Protein AF-A0A8C8AHQ3-F1 (afdb_monomer_lite)

Organism: NCBI:txid257818

pLDDT: mean 83.49, std 10.76, range [45.62, 94.44]

Sequence (78 aa):
MSPLLLHSDDISGVHLKRDFFLANASRARSEQFINLREVSTRLRLPPGEYIVVPSTFEPNREGDFVLRVFSEKKAGTE

Structure (mmCIF, N/CA/C/O backbone):
data_AF-A0A8C8AHQ3-F1
#
_entry.id   AF-A0A8C8AHQ3-F1
#
loop_
_atom_site.group_PDB
_atom_site.id
_atom_site.type_symbol
_atom_site.label_atom_id
_atom_site.label_alt_id
_atom_site.label_comp_id
_atom_site.label_asym_id
_atom_site.label_entity_id
_atom_site.label_seq_id
_atom_site.pdbx_PDB_ins_code
_atom_site.Cartn_x
_atom_site.Cartn_y
_atom_site.Cartn_z
_atom_site.occupancy
_atom_site.B_iso_or_equiv
_atom_site.auth_seq_id
_atom_site.auth_comp_id
_atom_site.auth_asym_id
_atom_site.auth_atom_id
_atom_site.pdbx_PDB_model_num
ATOM 1 N N . MET A 1 1 ? 9.195 -4.155 -1.733 1.00 64.62 1 MET A N 1
ATOM 2 C CA . MET A 1 1 ? 7.840 -3.596 -1.967 1.00 64.62 1 MET A CA 1
ATOM 3 C C . MET A 1 1 ? 7.682 -2.350 -1.099 1.00 64.62 1 MET A C 1
ATOM 5 O O . MET A 1 1 ? 8.126 -2.403 0.039 1.00 64.62 1 MET A O 1
ATOM 9 N N . SER A 1 2 ? 7.108 -1.249 -1.593 1.00 69.62 2 SER A N 1
ATOM 10 C CA . SER A 1 2 ? 6.806 -0.056 -0.774 1.00 69.62 2 SER A CA 1
ATOM 11 C C . SER A 1 2 ? 5.313 0.263 -0.878 1.00 69.62 2 SER A C 1
ATOM 13 O O . SER A 1 2 ? 4.846 0.576 -1.976 1.00 69.62 2 SER A O 1
ATOM 15 N N . PRO A 1 3 ? 4.535 0.141 0.209 1.00 72.81 3 PRO A N 1
ATOM 16 C CA . PRO A 1 3 ? 3.133 0.522 0.183 1.00 72.81 3 PRO A CA 1
ATOM 17 C C . PRO A 1 3 ? 2.974 2.050 0.212 1.00 72.81 3 PRO A C 1
ATOM 19 O O . PRO A 1 3 ? 3.621 2.746 1.001 1.00 72.81 3 PRO A O 1
ATOM 22 N N . LEU A 1 4 ? 2.071 2.562 -0.626 1.00 80.56 4 LEU A N 1
ATOM 23 C CA . LEU A 1 4 ? 1.573 3.939 -0.561 1.00 80.56 4 LEU A CA 1
ATOM 24 C C . LEU A 1 4 ? 0.225 3.962 0.145 1.00 80.56 4 LEU A C 1
ATOM 26 O O . LEU A 1 4 ? -0.626 3.128 -0.153 1.00 80.56 4 LEU A O 1
ATOM 30 N N . LEU A 1 5 ? 0.023 4.928 1.040 1.00 78.88 5 LEU A N 1
ATOM 31 C CA . LEU A 1 5 ? -1.238 5.112 1.744 1.00 78.88 5 LEU A CA 1
ATOM 32 C C . LEU A 1 5 ? -1.862 6.461 1.381 1.00 78.88 5 LEU A C 1
ATOM 34 O O . LEU A 1 5 ? -1.245 7.514 1.567 1.00 78.88 5 LEU A O 1
ATOM 38 N N . LEU A 1 6 ? -3.079 6.426 0.846 1.00 80.19 6 LEU A N 1
ATOM 39 C CA . LEU A 1 6 ? -3.830 7.590 0.367 1.00 80.19 6 LEU A CA 1
ATOM 40 C C . LEU A 1 6 ? -5.101 7.737 1.193 1.00 80.19 6 LEU A C 1
ATOM 42 O O . LEU A 1 6 ? -5.733 6.737 1.504 1.00 80.19 6 LEU A O 1
ATOM 46 N N . HIS A 1 7 ? -5.459 8.963 1.563 1.00 82.75 7 HIS A N 1
ATOM 47 C CA . HIS A 1 7 ? -6.771 9.229 2.154 1.00 82.75 7 HIS A CA 1
ATOM 48 C C . HIS A 1 7 ? -7.813 9.303 1.043 1.00 82.75 7 HIS A C 1
ATOM 50 O O . HIS A 1 7 ? -7.495 9.824 -0.028 1.00 82.75 7 HIS A O 1
ATOM 56 N N . SER A 1 8 ? -9.018 8.806 1.295 1.00 73.69 8 SER A N 1
ATOM 57 C CA . SER A 1 8 ? -10.144 8.969 0.380 1.00 73.69 8 SER A CA 1
ATOM 58 C C . SER A 1 8 ? -11.409 9.268 1.160 1.00 73.69 8 SER A C 1
ATOM 60 O O . SER A 1 8 ? -11.619 8.680 2.217 1.00 73.69 8 SER A O 1
ATOM 62 N N . ASP A 1 9 ? -12.241 10.140 0.601 1.00 69.12 9 ASP A N 1
ATOM 63 C CA . ASP A 1 9 ? -13.583 10.439 1.108 1.00 69.12 9 ASP A CA 1
ATOM 64 C C . ASP A 1 9 ? -14.670 9.613 0.384 1.00 69.12 9 ASP A C 1
ATOM 66 O O . ASP A 1 9 ? -15.836 9.649 0.766 1.00 69.12 9 ASP A O 1
ATOM 70 N N . ASP A 1 10 ? -14.293 8.860 -0.658 1.00 65.62 10 ASP A N 1
ATOM 71 C CA . ASP A 1 10 ? -15.154 7.920 -1.384 1.00 65.62 10 ASP A CA 1
ATOM 72 C C . ASP A 1 10 ? -14.323 6.705 -1.826 1.00 65.62 10 ASP A C 1
ATOM 74 O O . ASP A 1 10 ? -13.411 6.810 -2.653 1.00 65.62 10 ASP A O 1
ATOM 78 N N . ILE A 1 11 ? -14.578 5.544 -1.226 1.00 62.53 11 ILE A N 1
ATOM 79 C CA . ILE A 1 11 ? -13.975 4.252 -1.608 1.00 62.53 11 ILE A CA 1
ATOM 80 C C . ILE A 1 11 ? -15.044 3.212 -1.931 1.00 62.53 11 ILE A C 1
ATOM 82 O O . ILE A 1 11 ? -14.833 2.020 -1.712 1.00 62.53 11 ILE A O 1
ATOM 86 N N . SER A 1 12 ? -16.189 3.634 -2.471 1.00 58.69 12 SER A N 1
ATOM 87 C CA . SER A 1 12 ? -17.301 2.743 -2.823 1.00 58.69 12 SER A CA 1
ATOM 88 C C . SER A 1 12 ? -16.926 1.672 -3.868 1.00 58.69 12 SER A C 1
ATOM 90 O O . SER A 1 12 ? -17.245 1.783 -5.040 1.00 58.69 12 SER A O 1
ATOM 92 N N . GLY A 1 13 ? -16.233 0.598 -3.474 1.00 56.94 13 GLY A N 1
ATOM 93 C CA . GLY A 1 13 ? -15.988 -0.610 -4.279 1.00 56.94 13 GLY A CA 1
ATOM 94 C C . GLY A 1 13 ? -15.295 -0.406 -5.636 1.00 56.94 13 GLY A C 1
ATOM 95 O O . GLY A 1 13 ? -15.310 -1.314 -6.468 1.00 56.94 13 GLY A O 1
ATOM 96 N N . VAL A 1 14 ? -14.708 0.765 -5.895 1.00 73.00 14 VAL A N 1
ATOM 97 C CA . VAL A 1 14 ? -14.246 1.172 -7.227 1.00 73.00 14 VAL A CA 1
ATOM 98 C C . VAL A 1 14 ? -12.729 1.042 -7.356 1.00 73.00 14 VAL A C 1
ATOM 100 O O . VAL A 1 14 ? -11.953 1.492 -6.516 1.00 73.00 14 VAL A O 1
ATOM 103 N N . HIS A 1 15 ? -12.290 0.471 -8.479 1.00 83.75 15 HIS A N 1
ATOM 104 C CA . HIS A 1 15 ? -10.902 0.546 -8.920 1.00 83.75 15 HIS A CA 1
ATOM 105 C C . HIS A 1 15 ? -10.569 1.975 -9.371 1.00 83.75 15 HIS A C 1
ATOM 107 O O . HIS A 1 15 ? -11.016 2.430 -10.431 1.00 83.75 15 HIS A O 1
ATOM 113 N N . LEU A 1 16 ? -9.769 2.670 -8.565 1.00 88.00 16 LEU A N 1
ATOM 114 C CA . LEU A 1 16 ? -9.380 4.058 -8.802 1.00 88.00 16 LEU A CA 1
ATOM 115 C C . LEU A 1 16 ? -8.503 4.185 -10.048 1.00 88.00 16 LEU A C 1
ATOM 117 O O . LEU A 1 16 ? -7.577 3.405 -10.273 1.00 88.00 16 LEU A O 1
ATOM 121 N N . LYS A 1 17 ? -8.805 5.185 -10.877 1.00 90.56 17 LYS A N 1
ATOM 122 C CA . LYS A 1 17 ? -8.083 5.450 -12.126 1.00 90.56 17 LYS A CA 1
ATOM 123 C C . LYS A 1 17 ? -6.856 6.324 -11.881 1.00 90.56 17 LYS A C 1
ATOM 125 O O . LYS A 1 17 ? -6.708 6.943 -10.832 1.00 90.56 17 LYS A O 1
ATOM 130 N N . ARG A 1 18 ? -5.992 6.405 -12.897 1.00 91.31 18 ARG A N 1
ATOM 131 C CA . ARG A 1 18 ? -4.748 7.192 -12.898 1.00 91.31 18 ARG A CA 1
ATOM 132 C C . ARG A 1 18 ? -4.922 8.606 -12.334 1.00 91.31 18 ARG A C 1
ATOM 134 O O . ARG A 1 18 ? -4.099 9.028 -11.530 1.00 91.31 18 ARG A O 1
ATOM 141 N N . ASP A 1 19 ? -5.982 9.303 -12.730 1.00 91.69 19 ASP A N 1
ATOM 142 C CA . ASP A 1 19 ? -6.195 10.708 -12.363 1.00 91.69 19 ASP A CA 1
ATOM 143 C C . ASP A 1 19 ? -6.340 10.907 -10.851 1.00 91.69 19 ASP A C 1
ATOM 145 O O . ASP A 1 19 ? -5.859 11.905 -10.321 1.00 91.69 19 ASP A O 1
ATOM 149 N N . PHE A 1 20 ? -6.883 9.917 -10.131 1.00 90.50 20 PHE A N 1
ATOM 150 C CA . PHE A 1 20 ? -6.937 9.948 -8.669 1.00 90.50 20 PHE A CA 1
ATOM 151 C C . PHE A 1 20 ? -5.533 10.043 -8.059 1.00 90.50 20 PHE A C 1
ATOM 153 O O . PHE A 1 20 ? -5.293 10.875 -7.188 1.00 90.50 20 PHE A O 1
ATOM 160 N N . PHE A 1 21 ? -4.590 9.227 -8.537 1.00 90.44 21 PHE A N 1
ATOM 161 C CA . PHE A 1 21 ? -3.218 9.187 -8.021 1.00 90.44 21 PHE A CA 1
ATOM 162 C C . PHE A 1 21 ? -2.381 10.399 -8.443 1.00 90.44 21 PHE A C 1
ATOM 164 O O . PHE A 1 21 ? -1.411 10.732 -7.768 1.00 90.44 21 PHE A O 1
ATOM 171 N N . LEU A 1 22 ? -2.743 11.056 -9.550 1.00 90.50 22 LEU A N 1
ATOM 172 C CA . LEU A 1 22 ? -2.127 12.320 -9.960 1.00 90.50 22 LEU A CA 1
ATOM 173 C C . LEU A 1 22 ? -2.647 13.504 -9.134 1.00 90.50 22 LEU A C 1
ATOM 175 O O . LEU A 1 22 ? -1.889 14.435 -8.873 1.00 90.50 22 LEU A O 1
ATOM 179 N N . ALA A 1 23 ? -3.918 13.468 -8.727 1.00 91.06 23 ALA A N 1
ATOM 180 C CA . ALA A 1 23 ? -4.559 14.542 -7.971 1.00 91.06 23 ALA A CA 1
ATOM 181 C C . ALA A 1 23 ? -4.348 14.447 -6.448 1.00 91.06 23 ALA A C 1
ATOM 183 O O . ALA A 1 23 ? -4.391 15.467 -5.764 1.00 91.06 23 ALA A O 1
ATOM 184 N N . ASN A 1 24 ? -4.115 13.246 -5.904 1.00 89.25 24 ASN A N 1
ATOM 185 C CA . ASN A 1 24 ? -4.032 13.012 -4.461 1.00 89.25 24 ASN A CA 1
ATOM 186 C C . ASN A 1 24 ? -2.613 12.657 -4.010 1.00 89.25 24 ASN A C 1
ATOM 188 O O . ASN A 1 24 ? -2.024 11.666 -4.442 1.00 89.25 24 ASN A O 1
ATOM 192 N N . ALA A 1 25 ? -2.079 13.434 -3.066 1.00 88.44 25 ALA A N 1
ATOM 193 C CA . ALA A 1 25 ? -0.800 13.133 -2.434 1.00 88.44 25 ALA A CA 1
ATOM 194 C C . ALA A 1 25 ? -0.926 11.979 -1.424 1.00 88.44 25 ALA A C 1
ATOM 196 O O . ALA A 1 25 ? -1.880 11.907 -0.644 1.00 88.44 25 ALA A O 1
ATOM 197 N N . SER A 1 26 ? 0.083 11.102 -1.380 1.00 88.25 26 SER A N 1
ATOM 198 C CA . SER A 1 26 ? 0.176 10.056 -0.353 1.00 88.25 26 SER A CA 1
ATOM 199 C C . SER A 1 26 ? 0.255 10.671 1.045 1.00 88.25 26 SER A C 1
ATOM 201 O O . SER A 1 26 ? 1.104 11.527 1.290 1.00 88.25 26 SER A O 1
ATOM 203 N N . ARG A 1 27 ? -0.577 10.186 1.974 1.00 87.12 27 ARG A N 1
ATOM 204 C CA . ARG A 1 27 ? -0.535 10.557 3.400 1.00 87.12 27 ARG A CA 1
ATOM 205 C C . ARG A 1 27 ? 0.591 9.859 4.149 1.00 87.12 27 ARG A C 1
ATOM 207 O O . ARG A 1 27 ? 1.099 10.405 5.120 1.00 87.12 27 ARG A O 1
ATOM 214 N N . ALA A 1 28 ? 0.965 8.662 3.705 1.00 82.56 28 ALA A N 1
ATOM 215 C CA . ALA A 1 28 ? 2.124 7.941 4.204 1.00 82.56 28 ALA A CA 1
ATOM 216 C C . ALA A 1 28 ? 2.726 7.044 3.113 1.00 82.56 28 ALA A C 1
ATOM 218 O O . ALA A 1 28 ? 2.054 6.659 2.152 1.00 82.56 28 ALA A O 1
ATOM 219 N N . ARG A 1 29 ? 4.007 6.718 3.272 1.00 77.06 29 ARG A N 1
ATOM 220 C CA . ARG A 1 29 ? 4.788 5.822 2.409 1.00 77.06 29 ARG A CA 1
ATOM 221 C C . ARG A 1 29 ? 5.838 5.129 3.273 1.00 77.06 29 ARG A C 1
ATOM 223 O O . ARG A 1 29 ? 6.254 5.705 4.278 1.00 77.06 29 ARG A O 1
ATOM 230 N N . SER A 1 30 ? 6.289 3.935 2.892 1.00 74.81 30 SER A N 1
ATOM 231 C CA . SER A 1 30 ? 7.503 3.387 3.509 1.00 74.81 30 SER A CA 1
ATOM 232 C C . SER A 1 30 ? 8.723 4.252 3.165 1.00 74.81 30 SER A C 1
ATOM 234 O O . SER A 1 30 ? 8.826 4.791 2.065 1.00 74.81 30 SER A O 1
ATOM 236 N N . GLU A 1 31 ? 9.662 4.384 4.098 1.00 68.31 31 GLU A N 1
ATOM 237 C CA . GLU A 1 31 ? 10.797 5.310 3.958 1.00 68.31 31 GLU A CA 1
ATOM 238 C C . GLU A 1 31 ? 11.715 4.966 2.776 1.00 68.31 31 GLU A C 1
ATOM 240 O O . GLU A 1 31 ? 12.286 5.859 2.153 1.00 68.31 31 GLU A O 1
ATOM 245 N N . GLN A 1 32 ? 11.842 3.679 2.435 1.00 69.88 32 GLN A N 1
ATOM 246 C CA . GLN A 1 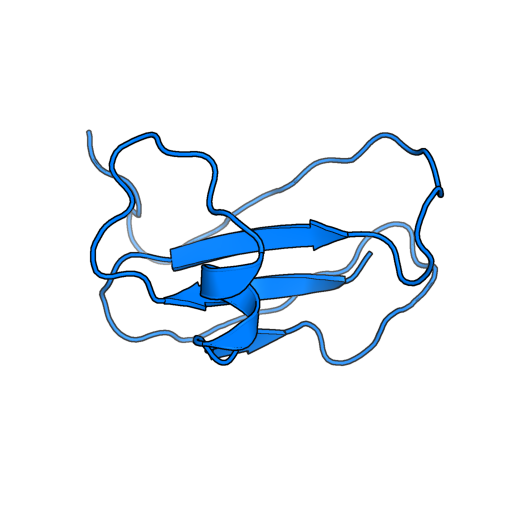32 ? 12.696 3.205 1.347 1.00 69.88 32 GLN A CA 1
ATOM 247 C C . GLN A 1 32 ? 12.057 2.032 0.588 1.00 69.88 32 GLN A C 1
ATOM 249 O O . GLN A 1 32 ? 11.356 1.194 1.167 1.00 69.88 32 GLN A O 1
ATOM 254 N N . PHE A 1 33 ? 12.334 1.952 -0.718 1.00 63.66 33 PHE A N 1
ATOM 255 C CA . PHE A 1 33 ? 12.153 0.728 -1.497 1.00 63.66 33 PHE A CA 1
ATOM 256 C C . PHE A 1 33 ? 13.374 -0.158 -1.271 1.00 63.66 33 PHE A C 1
ATOM 258 O O . PHE A 1 33 ? 14.417 0.030 -1.889 1.00 63.66 33 PHE A O 1
ATOM 265 N N . ILE A 1 34 ? 13.239 -1.124 -0.372 1.00 74.00 34 ILE A N 1
ATOM 266 C CA . ILE A 1 34 ? 14.288 -2.099 -0.082 1.00 74.00 34 ILE A CA 1
ATOM 267 C C . ILE A 1 34 ? 13.881 -3.471 -0.612 1.00 74.00 34 ILE A C 1
ATOM 269 O O . ILE A 1 34 ? 12.707 -3.855 -0.552 1.00 74.00 34 ILE A O 1
ATOM 273 N N . ASN A 1 35 ? 14.853 -4.214 -1.143 1.00 72.50 35 ASN A N 1
ATOM 274 C CA . ASN A 1 35 ? 14.662 -5.598 -1.573 1.00 72.50 35 ASN A CA 1
ATOM 275 C C . ASN A 1 35 ? 14.806 -6.556 -0.379 1.00 72.50 35 ASN A C 1
ATOM 277 O O . ASN A 1 35 ? 15.657 -7.443 -0.364 1.00 72.50 35 ASN A O 1
ATOM 281 N N . LEU A 1 36 ? 14.009 -6.314 0.662 1.00 80.62 36 LEU A N 1
ATOM 282 C CA . LEU A 1 36 ? 13.837 -7.244 1.771 1.00 80.62 36 LEU A CA 1
ATOM 283 C C . LEU A 1 36 ? 12.561 -8.055 1.565 1.00 80.62 36 LEU A C 1
ATOM 285 O O . LEU A 1 36 ? 11.612 -7.600 0.924 1.00 80.62 36 LEU A O 1
ATOM 289 N N . ARG A 1 37 ? 12.531 -9.243 2.174 1.00 84.31 37 ARG A N 1
ATOM 290 C CA . ARG A 1 37 ? 11.362 -10.132 2.187 1.00 84.31 37 ARG A CA 1
ATOM 291 C C . ARG A 1 37 ? 10.105 -9.448 2.737 1.00 84.31 37 ARG A C 1
ATOM 293 O O . ARG A 1 37 ? 9.002 -9.771 2.315 1.00 84.31 37 ARG A O 1
ATOM 300 N N . GLU A 1 38 ? 10.272 -8.527 3.679 1.00 87.06 38 GLU A N 1
ATOM 301 C CA . GLU A 1 38 ? 9.188 -7.791 4.318 1.00 87.06 38 GLU A CA 1
ATOM 302 C C . GLU A 1 38 ? 9.567 -6.316 4.452 1.00 87.06 38 GLU A C 1
ATOM 304 O O . GLU A 1 38 ? 10.713 -5.983 4.759 1.00 87.06 38 GLU A O 1
ATOM 309 N N . VAL A 1 39 ? 8.586 -5.439 4.239 1.00 87.38 39 VAL A N 1
ATOM 310 C CA . VAL A 1 39 ? 8.677 -4.011 4.548 1.00 87.38 39 VAL A CA 1
ATOM 311 C C . VAL A 1 39 ? 7.483 -3.657 5.422 1.00 87.38 39 VAL A C 1
ATOM 313 O O . VAL A 1 39 ? 6.337 -3.805 5.003 1.00 87.38 39 VAL A O 1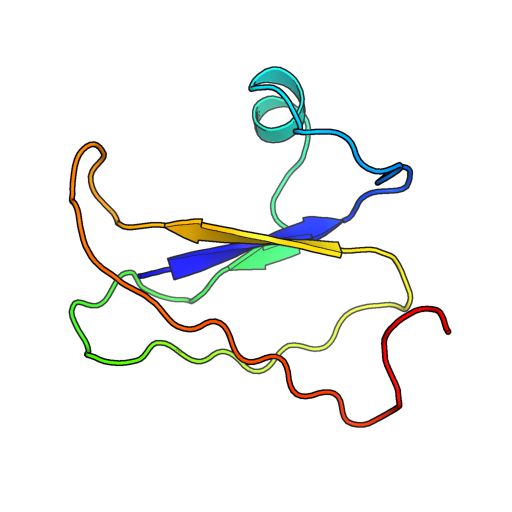
ATOM 316 N N . SER A 1 40 ? 7.758 -3.195 6.639 1.00 87.62 40 SER A N 1
ATOM 317 C CA . SER A 1 40 ? 6.749 -2.811 7.625 1.00 87.62 40 SER A CA 1
ATOM 318 C C . SER A 1 40 ? 6.889 -1.337 7.983 1.00 87.62 40 SER A C 1
ATOM 320 O O . SER A 1 40 ? 8.004 -0.829 8.108 1.00 87.62 40 SER A O 1
ATOM 322 N N . THR A 1 41 ? 5.777 -0.648 8.216 1.00 87.19 41 THR A N 1
ATOM 323 C CA . THR A 1 41 ? 5.792 0.741 8.686 1.00 87.19 41 THR A CA 1
ATOM 324 C C . THR A 1 41 ? 4.723 0.928 9.752 1.00 87.19 41 THR A C 1
ATOM 326 O O . THR A 1 41 ? 3.585 0.493 9.580 1.00 87.19 41 THR A O 1
ATOM 329 N N . ARG A 1 42 ? 5.087 1.577 10.863 1.00 89.75 42 ARG A N 1
ATOM 330 C CA . ARG A 1 42 ? 4.139 1.977 11.906 1.00 89.75 42 ARG A CA 1
ATOM 331 C C . ARG A 1 42 ? 3.665 3.394 11.616 1.00 89.75 42 ARG A C 1
ATOM 333 O O . ARG A 1 42 ? 4.478 4.300 11.473 1.00 89.75 42 ARG A O 1
ATOM 340 N N . LEU A 1 43 ? 2.352 3.574 11.543 1.00 89.56 43 LEU A N 1
ATOM 341 C CA . LEU A 1 43 ? 1.726 4.839 11.176 1.00 89.56 43 LEU A CA 1
ATOM 342 C C . LEU A 1 43 ? 0.787 5.313 12.282 1.00 89.56 43 LEU A C 1
ATOM 344 O O . LEU A 1 43 ? 0.185 4.508 12.993 1.00 89.56 43 LEU A O 1
ATOM 348 N N . ARG A 1 44 ? 0.635 6.633 12.388 1.00 91.06 44 ARG A N 1
ATOM 349 C CA . ARG A 1 44 ? -0.426 7.278 13.162 1.00 91.06 44 ARG A CA 1
ATOM 350 C C . ARG A 1 44 ? -1.187 8.194 12.218 1.00 91.06 44 ARG A C 1
ATOM 352 O O . ARG A 1 44 ? -0.636 9.180 11.741 1.00 91.06 44 ARG A O 1
ATOM 359 N N . LEU A 1 45 ? -2.433 7.842 11.941 1.00 90.44 45 LEU A N 1
ATOM 360 C CA . LEU A 1 45 ? -3.294 8.561 11.012 1.00 90.44 45 LEU A CA 1
ATOM 361 C C . LEU A 1 45 ? -4.493 9.137 11.772 1.00 90.44 45 LEU A C 1
ATOM 363 O O . LEU A 1 45 ? -4.917 8.545 12.772 1.00 90.44 45 LEU A O 1
ATOM 367 N N . PRO A 1 46 ? -5.040 10.281 11.334 1.00 91.44 46 PRO A N 1
ATOM 368 C CA . PRO A 1 46 ? -6.377 10.690 11.742 1.00 91.44 46 PRO A CA 1
ATOM 369 C C . PRO A 1 46 ? -7.410 9.584 11.450 1.00 91.44 46 PRO A C 1
ATOM 371 O O . PRO A 1 46 ? -7.187 8.764 10.560 1.00 91.44 46 PRO A O 1
ATOM 374 N N . PRO A 1 47 ? -8.542 9.531 12.170 1.00 90.50 47 PRO A N 1
ATOM 375 C CA . PRO A 1 47 ? -9.658 8.678 11.774 1.00 90.50 47 PRO A CA 1
ATOM 376 C C . PRO A 1 47 ? -10.114 9.014 10.351 1.00 90.50 47 PRO A C 1
ATOM 378 O O . PRO A 1 47 ? -10.244 10.189 10.009 1.00 90.50 47 PRO A O 1
ATOM 381 N N . GLY A 1 48 ? -10.350 7.992 9.536 1.00 88.81 48 GLY A N 1
ATOM 382 C CA . GLY A 1 48 ? -10.768 8.158 8.151 1.00 88.81 48 GLY A CA 1
ATOM 383 C C . GLY A 1 48 ? -10.535 6.899 7.330 1.00 88.81 48 GLY A C 1
ATOM 384 O O . GLY A 1 48 ? -10.014 5.897 7.830 1.00 88.81 48 GLY A O 1
ATOM 385 N N . GLU A 1 49 ? -10.913 6.975 6.062 1.00 88.44 49 GLU A N 1
ATOM 386 C CA . GLU A 1 49 ? -10.745 5.894 5.105 1.00 88.44 49 GLU A CA 1
ATOM 387 C C . GLU A 1 49 ? -9.447 6.066 4.315 1.00 88.44 49 GLU A C 1
ATOM 389 O O . GLU A 1 49 ? -9.034 7.177 3.952 1.00 88.44 49 GLU A O 1
ATOM 394 N N . TYR A 1 50 ? -8.757 4.945 4.104 1.00 88.62 50 TYR A N 1
ATOM 395 C CA . TYR A 1 50 ? -7.436 4.930 3.497 1.00 88.62 50 TYR A CA 1
ATOM 396 C C . TYR A 1 50 ? -7.272 3.770 2.523 1.00 88.62 50 TYR A C 1
ATOM 398 O O . TYR A 1 50 ? -7.702 2.649 2.783 1.00 88.62 50 TYR A O 1
ATOM 406 N N . ILE A 1 51 ? -6.568 4.038 1.427 1.00 90.00 51 ILE A N 1
ATOM 407 C CA . ILE A 1 51 ? -6.213 3.063 0.397 1.00 90.00 51 ILE A CA 1
ATOM 408 C C . ILE A 1 51 ? -4.742 2.712 0.554 1.00 90.00 51 ILE A C 1
ATOM 410 O O . ILE A 1 51 ? -3.897 3.608 0.567 1.00 90.00 51 ILE A O 1
ATOM 414 N N . VAL A 1 52 ? -4.437 1.416 0.617 1.00 90.06 52 VAL A N 1
ATOM 415 C CA . VAL A 1 52 ? -3.065 0.898 0.589 1.00 90.06 52 VAL A CA 1
ATOM 416 C C . VAL A 1 52 ? -2.762 0.356 -0.805 1.00 90.06 52 VAL A C 1
ATOM 418 O O . VAL A 1 52 ? -3.440 -0.555 -1.271 1.00 90.06 52 VAL A O 1
ATOM 421 N N . VAL A 1 53 ? -1.725 0.883 -1.456 1.00 91.38 53 VAL A N 1
ATOM 422 C CA . VAL A 1 53 ? -1.248 0.420 -2.768 1.00 91.38 53 VAL A CA 1
ATOM 423 C C . VAL A 1 53 ? 0.092 -0.308 -2.600 1.00 91.38 53 VAL A C 1
ATOM 425 O O . VAL A 1 53 ? 1.130 0.356 -2.518 1.00 91.38 53 VAL A O 1
ATOM 428 N N . PRO A 1 54 ? 0.113 -1.651 -2.519 1.00 91.44 54 PRO A N 1
ATOM 429 C CA . PRO A 1 54 ? 1.352 -2.427 -2.529 1.00 91.44 54 PRO A CA 1
ATOM 430 C C . PRO A 1 54 ? 1.953 -2.472 -3.943 1.00 91.44 54 PRO A C 1
ATOM 432 O O . PRO A 1 54 ? 1.265 -2.817 -4.899 1.00 91.44 54 PRO A O 1
ATOM 435 N N . SER A 1 55 ? 3.238 -2.132 -4.093 1.00 89.81 55 SER A N 1
ATOM 436 C CA . SER A 1 55 ? 3.923 -2.162 -5.397 1.00 89.81 55 SER A CA 1
ATOM 437 C C . SER A 1 55 ? 5.426 -2.458 -5.303 1.00 89.81 55 SER A C 1
ATOM 439 O O . SER A 1 55 ? 6.078 -2.262 -4.265 1.00 89.81 55 SER A O 1
ATOM 441 N N . THR A 1 56 ? 5.986 -2.961 -6.402 1.00 89.56 56 THR A N 1
ATOM 442 C CA . THR A 1 56 ? 7.431 -3.004 -6.663 1.00 89.56 56 THR A CA 1
ATOM 443 C C . THR A 1 56 ? 7.937 -1.624 -7.084 1.00 89.56 56 THR A C 1
ATOM 445 O O . THR A 1 56 ? 7.152 -0.750 -7.432 1.00 89.56 56 THR A O 1
ATOM 448 N N . PHE A 1 57 ? 9.255 -1.410 -7.028 1.00 86.50 57 PHE A N 1
ATOM 449 C CA . PHE A 1 57 ? 9.841 -0.142 -7.477 1.00 86.50 57 PHE A CA 1
ATOM 450 C C . PHE A 1 57 ? 9.696 0.036 -8.992 1.00 86.50 57 PHE A C 1
ATOM 452 O O . PHE A 1 57 ? 9.213 1.058 -9.467 1.00 86.50 57 PHE A O 1
ATOM 459 N N . GLU A 1 58 ? 10.092 -0.989 -9.743 1.00 89.25 58 GLU A N 1
ATOM 460 C CA . GLU A 1 58 ? 9.956 -1.013 -11.193 1.00 89.25 58 GLU A CA 1
ATOM 461 C C . GLU A 1 58 ? 8.608 -1.620 -11.596 1.00 89.25 58 GLU A C 1
ATOM 463 O O . GLU A 1 58 ? 8.156 -2.580 -10.955 1.00 89.25 58 GLU A O 1
ATOM 468 N N . PRO A 1 59 ? 7.980 -1.107 -12.668 1.00 91.31 59 PRO A N 1
ATOM 469 C CA . PRO A 1 59 ? 6.811 -1.743 -13.257 1.00 91.31 59 PRO A CA 1
ATOM 470 C C . PRO A 1 59 ? 7.176 -3.108 -13.858 1.00 91.31 59 PRO A C 1
ATOM 472 O O . PRO A 1 59 ? 8.341 -3.391 -14.137 1.00 91.31 59 PRO A O 1
ATOM 475 N N . ASN A 1 60 ? 6.161 -3.939 -14.109 1.00 94.12 60 ASN A N 1
ATOM 476 C CA . ASN A 1 60 ? 6.300 -5.251 -14.760 1.00 94.12 60 ASN A CA 1
ATOM 477 C C . ASN A 1 60 ? 7.189 -6.248 -13.992 1.00 94.12 60 ASN A C 1
ATOM 479 O O . ASN A 1 60 ? 7.793 -7.143 -14.580 1.00 94.12 60 ASN A O 1
ATOM 483 N N . ARG A 1 61 ? 7.288 -6.090 -12.669 1.00 91.88 61 ARG A N 1
ATOM 484 C CA . ARG A 1 61 ? 7.915 -7.069 -11.781 1.00 91.88 61 ARG A CA 1
ATOM 485 C C . ARG A 1 61 ? 6.827 -7.927 -11.154 1.00 91.8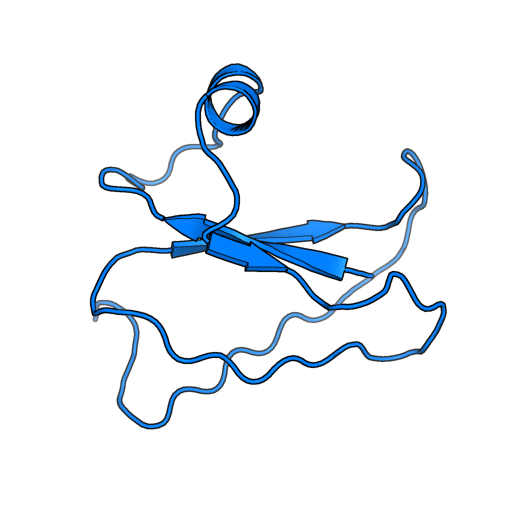8 61 ARG A C 1
ATOM 487 O O . ARG A 1 61 ? 6.019 -7.433 -10.373 1.00 91.88 61 ARG A O 1
ATOM 494 N N . GLU A 1 62 ? 6.812 -9.198 -11.520 1.00 92.81 62 GLU A N 1
ATOM 495 C CA . GLU A 1 62 ? 5.872 -10.176 -10.981 1.00 92.81 62 GLU A CA 1
ATOM 496 C C . GLU A 1 62 ? 6.336 -10.693 -9.617 1.00 92.81 62 GLU A C 1
ATOM 498 O O . GLU A 1 62 ? 7.534 -10.750 -9.323 1.00 92.81 62 GLU A O 1
ATOM 503 N N . GLY A 1 63 ? 5.377 -11.070 -8.778 1.00 89.12 63 GLY A N 1
ATOM 504 C CA . GLY A 1 63 ? 5.646 -11.681 -7.487 1.00 89.12 63 GLY A CA 1
ATOM 505 C C . GLY A 1 63 ? 4.402 -11.747 -6.616 1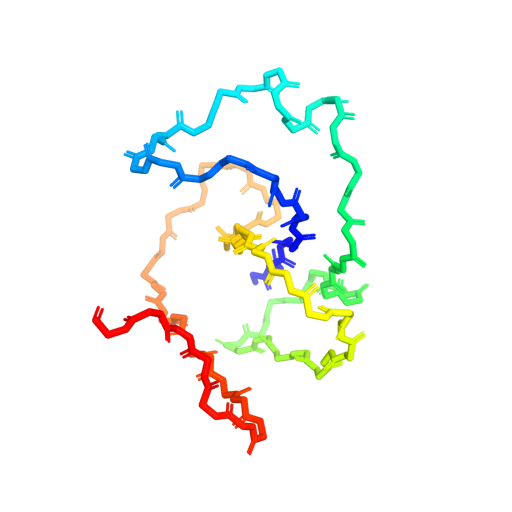.00 89.12 63 GLY A C 1
ATOM 506 O O . GLY A 1 63 ? 3.585 -10.825 -6.599 1.00 89.12 63 GLY A O 1
ATOM 507 N N . ASP A 1 64 ? 4.291 -12.834 -5.864 1.00 94.25 64 ASP A N 1
ATOM 508 C CA . ASP A 1 64 ? 3.248 -12.986 -4.860 1.00 94.25 64 ASP A CA 1
ATOM 509 C C . ASP A 1 64 ? 3.549 -12.125 -3.633 1.00 94.25 64 ASP A C 1
ATOM 511 O O . ASP A 1 64 ? 4.707 -11.868 -3.280 1.00 94.25 64 ASP A O 1
ATOM 515 N N . PHE A 1 65 ? 2.497 -11.692 -2.942 1.00 93.19 65 PHE A N 1
ATOM 516 C CA . PHE A 1 65 ? 2.647 -10.912 -1.725 1.00 93.19 65 PHE A CA 1
ATOM 517 C C . PHE A 1 65 ? 1.545 -11.175 -0.709 1.00 93.19 65 PHE A C 1
ATOM 519 O O . PHE A 1 65 ? 0.461 -11.654 -1.026 1.00 93.19 65 PHE A O 1
ATOM 526 N N . VAL A 1 66 ? 1.832 -10.794 0.535 1.00 94.44 66 VAL A N 1
ATOM 527 C CA . VAL A 1 66 ? 0.869 -10.798 1.633 1.00 94.44 66 VAL A CA 1
ATOM 528 C C . VAL A 1 66 ? 0.860 -9.412 2.262 1.00 94.44 66 VAL A C 1
ATOM 530 O O . VAL A 1 66 ? 1.901 -8.916 2.695 1.00 94.44 66 VAL A O 1
ATOM 533 N N . LEU A 1 67 ? -0.320 -8.799 2.342 1.00 92.69 67 LEU A N 1
ATOM 534 C CA . LEU A 1 67 ? -0.534 -7.557 3.078 1.00 92.69 67 LEU A CA 1
ATOM 535 C C . LEU A 1 67 ? -1.153 -7.879 4.442 1.00 92.69 67 LEU A C 1
ATOM 537 O O . LEU A 1 67 ? -2.191 -8.529 4.518 1.00 92.69 67 LEU A O 1
ATOM 541 N N . ARG A 1 68 ? -0.518 -7.414 5.522 1.00 93.31 68 ARG A N 1
ATOM 542 C CA . ARG A 1 68 ? -1.034 -7.531 6.893 1.00 93.31 68 ARG A CA 1
ATOM 543 C C . ARG A 1 68 ? -1.253 -6.139 7.466 1.00 93.31 68 ARG A C 1
ATOM 545 O O . ARG A 1 68 ? -0.351 -5.307 7.406 1.00 93.31 68 ARG A O 1
ATOM 552 N N . VAL A 1 69 ? -2.432 -5.907 8.037 1.00 92.56 69 VAL A N 1
ATOM 553 C CA . VAL A 1 69 ? -2.787 -4.650 8.703 1.00 92.56 69 VAL A CA 1
ATOM 554 C C . VAL A 1 69 ? -3.052 -4.948 10.171 1.00 92.56 69 VAL A C 1
ATOM 556 O O . VAL A 1 69 ? -3.875 -5.796 10.498 1.00 92.56 69 VAL A O 1
ATOM 559 N N . PHE A 1 70 ? -2.340 -4.244 11.046 1.00 93.00 70 PHE A N 1
ATOM 560 C CA . PHE A 1 70 ? -2.523 -4.317 12.490 1.00 93.00 70 PHE A CA 1
ATOM 561 C C . PHE A 1 70 ? -2.896 -2.931 12.998 1.00 93.00 70 PHE A C 1
ATOM 563 O O . PHE A 1 70 ? -2.193 -1.956 12.724 1.00 93.00 70 PHE A O 1
ATOM 570 N N . SER A 1 71 ? -3.987 -2.844 13.748 1.00 93.69 71 SER A N 1
ATOM 571 C CA . SER A 1 71 ? -4.465 -1.605 14.349 1.00 93.69 71 SER A CA 1
ATOM 572 C C . SER A 1 71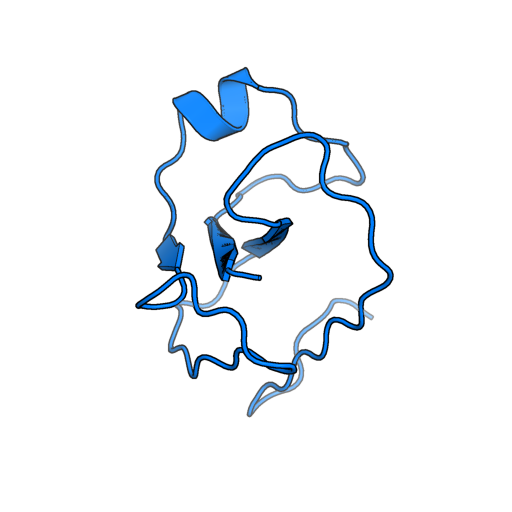 ? -4.580 -1.772 15.862 1.00 93.69 71 SER A C 1
ATOM 574 O O . SER A 1 71 ? -4.936 -2.835 16.360 1.00 93.69 71 SER A O 1
ATOM 576 N N . GLU A 1 72 ? -4.254 -0.716 16.611 1.00 93.94 72 GLU A N 1
ATOM 577 C CA . GLU A 1 72 ? -4.394 -0.709 18.077 1.00 93.94 72 GLU A CA 1
ATOM 578 C C . GLU A 1 72 ? -5.864 -0.856 18.504 1.00 93.94 72 GLU A C 1
ATOM 580 O O . GLU A 1 72 ? -6.175 -1.491 19.506 1.00 93.94 72 GLU A O 1
ATOM 585 N N . LYS A 1 73 ? -6.772 -0.277 17.715 1.00 90.50 73 LYS A N 1
ATOM 586 C CA . LYS A 1 73 ? -8.226 -0.361 17.877 1.00 90.50 73 LYS A CA 1
ATOM 587 C C . LYS A 1 73 ? -8.819 -1.083 16.674 1.00 90.50 73 LYS A C 1
ATOM 589 O O . LYS A 1 73 ? -8.195 -1.097 15.616 1.00 90.50 73 LYS A O 1
ATOM 594 N N . LYS A 1 74 ? -10.020 -1.650 16.805 1.00 87.25 74 LYS A N 1
ATOM 595 C CA . LYS A 1 74 ? -10.725 -2.271 15.673 1.00 87.25 74 LYS A CA 1
ATOM 596 C C . LYS A 1 74 ? -10.834 -1.266 14.517 1.00 87.25 74 LYS A C 1
ATOM 598 O O . LYS A 1 74 ? -11.277 -0.139 14.725 1.00 87.25 74 LYS A O 1
ATOM 603 N N . ALA A 1 75 ? -10.388 -1.676 13.337 1.00 82.25 75 ALA A N 1
ATOM 604 C CA . ALA A 1 75 ? -10.465 -0.912 12.099 1.00 82.25 75 ALA A CA 1
ATOM 605 C C . ALA A 1 75 ? -11.153 -1.786 11.041 1.00 82.25 75 ALA A C 1
ATOM 607 O O . ALA A 1 75 ? -10.843 -2.973 10.945 1.00 82.25 75 ALA A O 1
ATOM 608 N N . GLY A 1 76 ? -12.088 -1.202 10.290 1.00 72.19 76 GLY A N 1
ATOM 609 C CA . GLY A 1 76 ? -12.965 -1.899 9.343 1.00 72.19 76 GLY A CA 1
ATOM 610 C C . GLY A 1 76 ? -14.441 -1.774 9.728 1.00 72.19 76 GLY A C 1
ATOM 611 O O . GLY A 1 76 ? -14.780 -1.784 10.913 1.00 72.19 76 GLY A O 1
ATOM 612 N N . THR A 1 77 ? -15.299 -1.615 8.724 1.00 60.31 77 THR A N 1
ATOM 613 C CA . THR A 1 77 ? -16.758 -1.714 8.846 1.00 60.31 77 THR A CA 1
ATOM 614 C C . THR A 1 77 ? -17.154 -3.183 9.028 1.00 60.31 77 THR A C 1
ATOM 616 O O . THR A 1 77 ? -16.577 -4.058 8.384 1.00 60.31 77 THR A O 1
ATOM 619 N N . GLU A 1 78 ? -18.072 -3.453 9.964 1.00 45.62 78 GLU A N 1
ATOM 620 C CA . GLU A 1 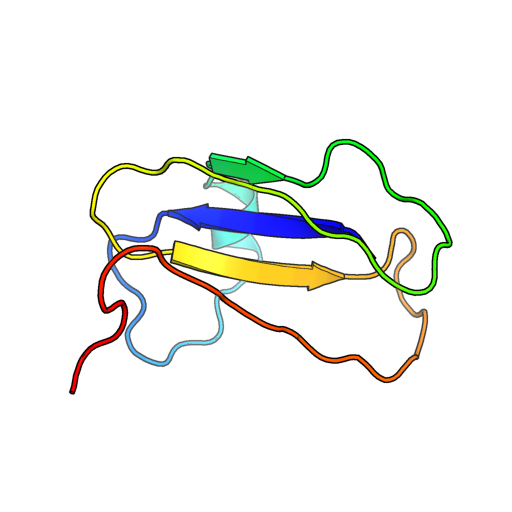78 ? -18.757 -4.755 10.075 1.00 45.62 78 GLU A CA 1
ATOM 621 C C . GLU A 1 78 ? -19.719 -4.985 8.908 1.00 45.62 78 GLU A C 1
ATOM 623 O O . GLU A 1 78 ? -20.299 -3.984 8.424 1.00 45.62 78 GLU A O 1
#

Radius of gyration: 13.44 Å; chains: 1; bounding box: 33×28×33 Å

Secondary structure (DSSP, 8-state):
---EEEEES--SS----HHHHHHS--SEE-S----SS---------SSEEEEE---SSTT-----------SS--S--

InterPro domains:
  IPR022682 Peptidase C2, calpain, large subunit, domain III [PF01067] (12-70)
  IPR022683 Peptidase C2, calpain, domain III [SM00720] (2-78)
  IPR022684 Peptidase C2, calpain family [PTHR10183] (12-78)
  IPR036213 Calpain large subunit, domain III superfamily [SSF49758] (11-75)

Foldseek 3Di:
DKKFKWFDPDPPVDDDDPVCPVVTDTPDMQPDQDPDPDGDDDDDDDDGDMDIDDDHPDPPDDDDDDDDDDDPDDDDDD